Protein 2W47 (pdb70)

Structure (mmCIF, N/CA/C/O backbone):
data_2W47
#
_entry.id   2W47
#
_cell.length_a   86.033
_cell.length_b   86.033
_cell.length_c   75.905
_cell.angle_alpha   90.00
_cell.angle_beta   90.00
_cell.angle_gamma   120.00
#
_symmetry.space_group_name_H-M   'P 65 2 2'
#
loop_
_entity.id
_entity.type
_entity.pdbx_description
1 polymer 'LIPOLYTIC ENZYME, G-D-S-L'
2 branched '4-deoxy-beta-L-threo-hex-4-enopyranuronic acid-(1-4)-beta-D-galactopyranuronic acid'
3 non-polymer 'CALCIUM ION'
4 water water
#
loop_
_atom_site.group_PDB
_atom_site.id
_atom_site.type_symbol
_atom_site.label_atom_id
_atom_site.label_alt_id
_atom_site.label_comp_id
_atom_site.label_asym_id
_atom_site.label_entity_id
_atom_site.label_seq_id
_atom_site.pdbx_PDB_ins_code
_atom_site.Cartn_x
_atom_site.Cartn_y
_atom_site.Cartn_z
_atom_site.occupancy
_atom_site.B_iso_or_equiv
_atom_site.auth_seq_id
_atom_si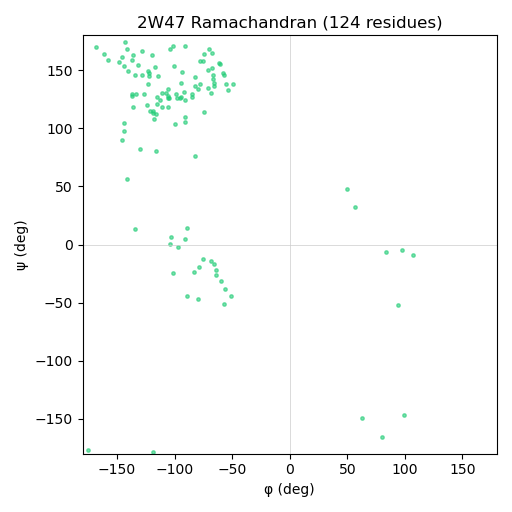te.auth_comp_id
_atom_site.auth_asym_id
_atom_site.auth_atom_id
_atom_site.pdbx_PDB_model_num
ATOM 1 N N . ALA A 1 2 ? 5.733 48.870 -6.027 1.00 24.56 2 ALA A N 1
ATOM 2 C CA . ALA A 1 2 ? 4.748 47.803 -6.371 1.00 24.30 2 ALA A CA 1
ATOM 3 C C . ALA A 1 2 ? 4.286 47.043 -5.129 1.00 23.91 2 ALA A C 1
ATOM 4 O O . ALA A 1 2 ? 5.052 46.857 -4.181 1.00 24.45 2 ALA A O 1
ATOM 6 N N . SER A 1 3 ? 3.027 46.612 -5.147 1.00 23.27 3 SER A N 1
ATOM 7 C CA . SER A 1 3 ? 2.446 45.812 -4.072 1.00 22.11 3 SER A CA 1
ATOM 8 C C . SER A 1 3 ? 3.097 44.428 -4.032 1.00 20.51 3 SER A C 1
ATOM 9 O O . SER A 1 3 ? 3.558 43.935 -5.065 1.00 20.73 3 SER A O 1
ATOM 12 N N . PRO A 1 4 ? 3.143 43.795 -2.841 1.00 19.14 4 PRO A N 1
ATOM 13 C CA . PRO A 1 4 ? 3.676 42.430 -2.807 1.00 17.68 4 PRO A CA 1
ATOM 14 C C . PRO A 1 4 ? 2.892 41.492 -3.717 1.00 16.63 4 PRO A C 1
ATOM 15 O O . PRO A 1 4 ? 1.679 41.666 -3.913 1.00 16.78 4 PRO A O 1
ATOM 19 N N . VAL A 1 5 ? 3.592 40.516 -4.280 1.00 14.48 5 VAL A N 1
ATOM 20 C CA . VAL A 1 5 ? 2.971 39.539 -5.158 1.00 13.27 5 VAL A CA 1
ATOM 21 C C . VAL A 1 5 ? 2.862 38.227 -4.394 1.00 12.09 5 VAL A C 1
ATOM 22 O O . VAL A 1 5 ? 3.838 37.750 -3.806 1.00 11.96 5 VAL A O 1
ATOM 26 N N . ILE A 1 6 ? 1.655 37.680 -4.369 1.00 11.41 6 ILE A N 1
ATOM 27 C CA A ILE A 1 6 ? 1.428 36.403 -3.713 0.50 11.46 6 ILE A CA 1
ATOM 28 C CA B ILE A 1 6 ? 1.389 36.406 -3.715 0.50 11.36 6 ILE A CA 1
ATOM 29 C C . ILE A 1 6 ? 1.417 35.284 -4.748 1.00 11.20 6 ILE A C 1
ATOM 30 O O . ILE A 1 6 ? 0.675 35.326 -5.734 1.00 12.26 6 ILE A O 1
ATOM 39 N N . TYR A 1 7 ? 2.285 34.304 -4.518 1.00 10.07 7 TYR A N 1
ATOM 40 C CA . TYR A 1 7 ? 2.383 33.114 -5.349 1.00 9.37 7 TYR A CA 1
ATOM 41 C C . TYR A 1 7 ? 1.636 32.016 -4.615 1.00 9.02 7 TYR A C 1
ATOM 42 O O . TYR A 1 7 ? 2.118 31.484 -3.609 1.00 9.25 7 TYR A O 1
ATOM 51 N N . GLN A 1 8 ? 0.428 31.713 -5.087 1.00 9.65 8 GLN A N 1
ATOM 52 C CA . GLN A 1 8 ? -0.434 30.779 -4.378 1.00 9.81 8 GLN A CA 1
ATOM 53 C C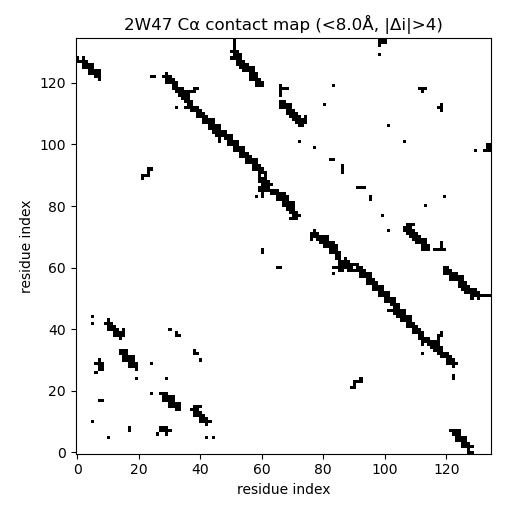 . GLN A 1 8 ? 0.000 29.327 -4.556 1.00 9.58 8 GLN A C 1
ATOM 54 O O . GLN A 1 8 ? 0.689 28.984 -5.512 1.00 9.48 8 GLN A O 1
ATOM 60 N N . ALA A 1 9 ? -0.424 28.481 -3.623 1.00 9.59 9 ALA A N 1
ATOM 61 C CA . ALA A 1 9 ? -0.081 27.057 -3.638 1.00 9.51 9 ALA A CA 1
ATOM 62 C C . ALA A 1 9 ? -0.373 26.405 -4.992 1.00 9.97 9 ALA A C 1
ATOM 63 O O . ALA A 1 9 ? 0.457 25.646 -5.518 1.00 9.34 9 ALA A O 1
ATOM 65 N N . GLU A 1 10 ? -1.537 26.717 -5.562 1.00 10.58 10 GLU A N 1
ATOM 66 C CA . GLU A 1 10 ? -1.984 26.062 -6.798 1.00 12.09 10 GLU A CA 1
ATOM 67 C C . GLU A 1 10 ? -1.093 26.395 -8.000 1.00 11.63 10 GLU A C 1
ATOM 68 O O . GLU A 1 10 ? -1.136 25.705 -9.025 1.00 12.12 10 GLU A O 1
ATOM 74 N N . ASP A 1 11 ? -0.292 27.452 -7.886 1.00 11.08 11 ASP A N 1
ATOM 75 C CA . ASP A 1 11 ? 0.559 27.875 -9.002 1.00 11.45 11 ASP A CA 1
ATOM 76 C C . ASP A 1 11 ? 1.991 27.356 -8.914 1.00 10.98 11 ASP A C 1
ATOM 77 O O . ASP A 1 11 ? 2.811 27.584 -9.812 1.00 10.96 11 ASP A O 1
ATOM 82 N N . ALA A 1 12 ? 2.278 26.634 -7.838 1.00 10.39 12 ALA A N 1
ATOM 83 C CA . ALA A 1 12 ? 3.573 26.010 -7.670 1.00 10.44 12 ALA A CA 1
ATOM 84 C C . ALA A 1 12 ? 3.679 24.743 -8.499 1.00 10.20 12 ALA A C 1
ATOM 85 O O . ALA A 1 12 ? 2.676 24.143 -8.883 1.00 10.04 12 ALA A O 1
ATOM 87 N N . ILE A 1 13 ? 4.915 24.357 -8.773 1.00 9.82 13 ILE A N 1
ATOM 88 C CA . ILE A 1 13 ? 5.241 23.024 -9.232 1.00 10.27 13 ILE A CA 1
ATOM 89 C C . ILE A 1 13 ? 5.626 22.266 -7.974 1.00 9.36 13 ILE A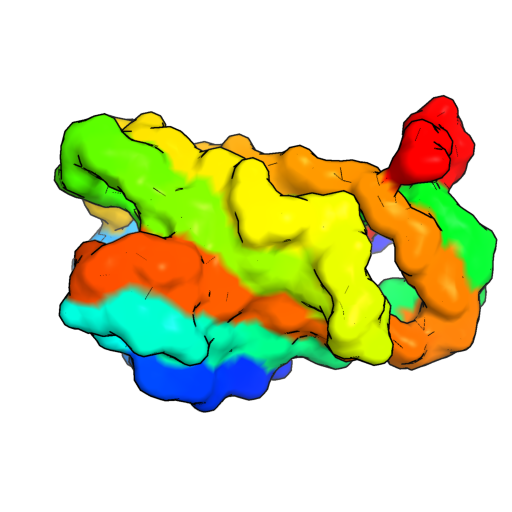 C 1
ATOM 90 O O . ILE A 1 13 ? 6.461 22.737 -7.193 1.00 9.09 13 ILE A O 1
ATOM 95 N N . ILE A 1 14 ? 4.977 21.133 -7.736 1.00 9.15 14 ILE A N 1
ATOM 96 C CA . ILE A 1 14 ? 5.216 20.396 -6.500 1.00 8.91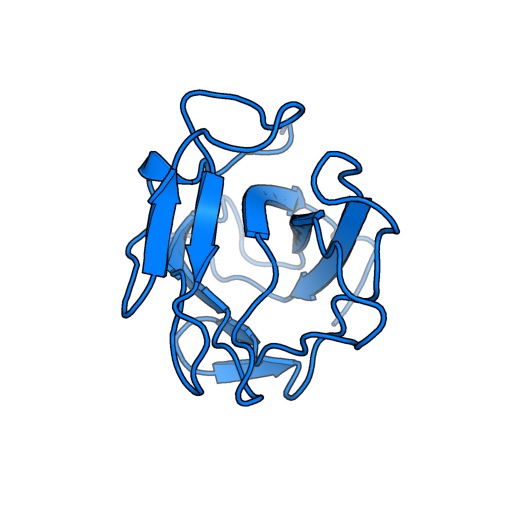 14 ILE A CA 1
ATOM 97 C C . ILE A 1 14 ? 5.655 18.969 -6.793 1.00 8.92 14 ILE A C 1
ATOM 98 O O . ILE A 1 14 ? 5.260 18.373 -7.808 1.00 9.13 14 ILE A O 1
ATOM 103 N N . TYR A 1 15 ? 6.467 18.428 -5.895 1.00 8.41 15 TYR A N 1
ATOM 104 C CA . TYR A 1 15 ? 7.007 17.088 -6.035 1.00 8.56 15 TYR A CA 1
ATOM 105 C C . TYR A 1 15 ? 6.932 16.407 -4.684 1.00 8.45 15 TYR A C 1
ATOM 106 O O . TYR A 1 15 ? 7.392 16.955 -3.687 1.00 7.51 15 TYR A O 1
ATOM 115 N N . ASN A 1 16 ? 6.353 15.215 -4.639 1.00 8.13 16 ASN A N 1
ATOM 116 C CA . ASN A 1 16 ? 6.159 14.510 -3.373 1.00 8.48 16 ASN A CA 1
ATOM 117 C C . ASN A 1 16 ? 5.505 15.409 -2.319 1.00 8.38 16 ASN A C 1
ATOM 118 O O . ASN A 1 16 ? 5.949 15.529 -1.168 1.00 8.77 16 ASN A O 1
ATOM 123 N N . ALA A 1 17 ? 4.446 16.061 -2.775 1.00 8.61 17 ALA A N 1
ATOM 124 C CA . ALA A 1 17 ? 3.631 16.964 -1.992 1.00 8.27 17 ALA A CA 1
ATOM 125 C C . ALA A 1 17 ? 2.287 17.015 -2.712 1.00 8.42 17 ALA A C 1
ATOM 126 O O . ALA A 1 17 ? 2.213 16.676 -3.903 1.00 9.51 17 ALA A O 1
ATOM 128 N N . ILE A 1 18 ? 1.244 17.417 -1.993 1.00 8.40 18 ILE A N 1
ATOM 129 C CA . ILE A 1 18 ? -0.094 17.548 -2.569 1.00 8.34 18 ILE A CA 1
ATOM 130 C C . ILE A 1 18 ? -0.681 18.919 -2.278 1.00 7.56 18 ILE A C 1
ATOM 131 O O . ILE A 1 18 ? -0.164 19.656 -1.433 1.00 7.60 18 ILE A O 1
ATOM 136 N N . LEU A 1 19 ? -1.765 19.252 -2.976 1.00 7.19 19 LEU A N 1
ATOM 137 C CA . LEU A 1 19 ? -2.592 20.401 -2.649 1.00 7.40 19 LEU A CA 1
ATOM 138 C C . LEU A 1 19 ? -3.779 19.873 -1.863 1.00 7.37 19 LEU A C 1
ATOM 139 O O . LEU A 1 19 ? -4.439 18.917 -2.287 1.00 7.48 19 LEU A O 1
ATOM 144 N N . GLU A 1 20 ? -4.051 20.479 -0.713 1.00 7.02 20 GLU A N 1
ATOM 145 C CA . GLU A 1 20 ? -5.175 20.043 0.109 1.00 8.22 20 GLU A CA 1
ATOM 146 C C . GLU A 1 20 ? -5.860 21.220 0.783 1.00 7.60 20 GLU A C 1
ATOM 147 O O . GLU A 1 20 ? -5.396 22.368 0.690 1.00 7.94 20 GLU A O 1
ATOM 153 N N . THR A 1 21 ? -6.970 20.915 1.453 1.00 7.67 21 THR A N 1
ATOM 154 C CA . THR A 1 21 ? -7.814 21.939 2.075 1.00 8.28 21 THR A CA 1
ATOM 155 C C . THR A 1 21 ? -8.207 21.548 3.498 1.00 8.85 21 THR A C 1
ATOM 156 O O . THR A 1 21 ? -9.102 22.154 4.082 1.00 9.33 21 THR A O 1
ATOM 160 N N . VAL A 1 22 ? -7.531 20.540 4.048 1.00 9.23 22 VAL A N 1
ATOM 161 C CA . VAL A 1 22 ? -7.913 19.931 5.330 1.00 9.57 22 VAL A CA 1
ATOM 162 C C . VAL A 1 22 ? -7.984 20.901 6.506 1.00 9.58 22 VAL A C 1
ATOM 163 O O . VAL A 1 22 ? -8.986 20.948 7.215 1.00 10.29 22 VAL A O 1
ATOM 167 N N . ASN A 1 23 ? -6.924 21.670 6.709 1.00 9.65 23 ASN A N 1
ATOM 168 C CA . ASN A 1 23 ? -6.806 22.532 7.877 1.00 10.10 23 ASN A CA 1
ATOM 169 C C . ASN A 1 23 ? -7.196 23.955 7.579 1.00 9.97 23 ASN A C 1
ATOM 170 O O . ASN A 1 23 ? -6.656 24.574 6.660 1.00 10.14 23 ASN A O 1
ATOM 175 N N . ALA A 1 24 ? -8.126 24.478 8.372 1.00 10.23 24 ALA A N 1
ATOM 176 C CA . ALA A 1 24 ? -8.625 25.832 8.182 1.00 10.22 24 ALA A CA 1
ATOM 177 C C . ALA A 1 24 ? -7.533 26.887 8.327 1.00 10.50 24 ALA A C 1
ATOM 178 O O . ALA A 1 24 ? -6.522 26.659 8.994 1.00 10.28 24 ALA A O 1
ATOM 180 N N . GLY A 1 25 ? -7.753 28.041 7.711 1.00 10.28 25 GLY A N 1
ATOM 181 C CA . GLY A 1 25 ? -6.882 29.195 7.897 1.00 10.26 25 GLY A CA 1
ATOM 182 C C . GLY A 1 25 ? -5.996 29.515 6.713 1.00 10.14 25 GLY A C 1
ATOM 183 O O . GLY A 1 25 ? -5.357 30.567 6.683 1.00 10.50 25 GLY A O 1
ATOM 184 N N . TYR A 1 26 ? -5.970 28.621 5.722 1.00 9.59 26 TYR A N 1
ATOM 185 C CA . TYR A 1 26 ? -5.246 28.893 4.489 1.00 9.85 26 TYR A CA 1
ATOM 186 C C . TYR A 1 26 ? -5.987 29.983 3.712 1.00 9.60 26 TYR A C 1
ATOM 187 O O . TYR A 1 26 ? -7.133 30.335 4.036 1.00 10.65 26 TYR A O 1
ATOM 196 N N . THR A 1 27 ? -5.324 30.512 2.691 1.00 9.55 27 THR A N 1
ATOM 197 C CA . THR A 1 27 ? -5.907 31.531 1.820 1.00 9.88 27 THR A CA 1
ATOM 198 C C . THR A 1 27 ? -5.947 31.001 0.392 1.00 9.95 27 THR A C 1
ATOM 199 O O . THR A 1 27 ? -5.259 30.036 0.048 1.00 9.98 27 THR A O 1
ATOM 203 N N . GLY A 1 28 ? -6.747 31.638 -0.451 1.00 10.00 28 GLY A N 1
ATOM 204 C CA . GLY A 1 28 ? -6.953 31.135 -1.801 1.00 10.24 28 GLY A CA 1
ATOM 205 C C . GLY A 1 28 ? -7.596 29.760 -1.778 1.00 9.86 28 GLY A C 1
ATOM 206 O O . GLY A 1 28 ? -8.335 29.415 -0.858 1.00 10.38 28 GLY A O 1
ATOM 207 N N . SER A 1 29 ? -7.272 28.957 -2.785 1.00 9.88 29 SER A N 1
ATOM 208 C CA . SER A 1 29 ? -7.994 27.714 -3.013 1.00 9.46 29 SER A CA 1
ATOM 209 C C . SER A 1 29 ? -7.528 26.533 -2.164 1.00 9.09 29 SER A C 1
ATOM 210 O O . SER A 1 29 ? -8.291 25.589 -1.953 1.00 9.60 29 SER A O 1
ATOM 213 N N . CYS A 1 30 ? -6.279 26.573 -1.698 1.00 8.52 30 CYS A N 1
ATOM 214 C CA . CYS A 1 30 ? -5.684 25.413 -1.048 1.00 8.16 30 CYS A CA 1
ATOM 215 C C . CYS A 1 30 ? -4.304 25.769 -0.522 1.00 7.68 30 CYS A C 1
ATOM 216 O O . CYS A 1 30 ? -3.857 26.908 -0.629 1.00 7.74 30 CYS A O 1
ATOM 219 N N . TYR A 1 31 ? -3.629 24.771 0.036 1.00 7.40 31 TYR A N 1
ATOM 220 C CA . TYR A 1 31 ? -2.245 24.904 0.472 1.00 7.17 31 TYR A CA 1
ATOM 221 C C . TYR A 1 31 ? -1.513 23.606 0.141 1.00 7.18 31 TYR A C 1
ATOM 222 O O . TYR A 1 31 ? -2.143 22.602 -0.222 1.00 7.86 31 TYR A O 1
ATOM 231 N N . VAL A 1 32 ? -0.188 23.636 0.254 1.00 7.50 32 VAL A N 1
ATOM 232 C CA . VAL A 1 32 ? 0.629 22.451 0.002 1.00 7.28 32 VAL A CA 1
ATOM 233 C C . VAL A 1 32 ? 0.875 21.668 1.282 1.00 7.50 32 VAL A C 1
ATOM 234 O O . VAL A 1 32 ? 1.261 22.230 2.297 1.00 7.72 32 VAL A O 1
ATOM 238 N N . ASN A 1 33 ? 0.655 20.360 1.209 1.00 7.31 33 ASN A N 1
ATOM 239 C CA . ASN A 1 33 ? 1.032 19.431 2.262 1.00 7.44 33 ASN A CA 1
ATOM 240 C C . ASN A 1 33 ? 2.077 18.485 1.693 1.00 7.63 33 ASN A C 1
ATOM 241 O O . ASN A 1 33 ? 1.784 17.706 0.787 1.00 7.56 33 ASN A O 1
ATOM 246 N N . TYR A 1 34 ? 3.306 18.593 2.200 1.00 7.46 34 TYR A N 1
ATOM 247 C CA . TYR A 1 34 ? 4.412 17.751 1.764 1.00 7.61 34 TYR A CA 1
ATOM 248 C C . TYR A 1 34 ? 4.166 16.305 2.165 1.00 8.10 34 TYR A C 1
ATOM 249 O O . TYR A 1 34 ? 3.610 16.045 3.228 1.00 8.00 34 TYR A O 1
ATOM 258 N N . HIS A 1 35 ? 4.600 15.350 1.344 1.00 8.85 35 HIS A N 1
ATOM 259 C CA . HIS A 1 35 ? 4.703 13.972 1.827 1.00 9.21 35 HIS A CA 1
ATOM 260 C C . HIS A 1 35 ? 5.610 13.960 3.049 1.00 9.62 35 HIS A C 1
ATOM 261 O O . HIS A 1 35 ? 6.575 14.730 3.124 1.00 9.71 35 HIS A O 1
ATOM 268 N N . ASN A 1 36 ? 5.307 13.085 4.001 1.00 9.44 36 ASN A N 1
ATOM 269 C CA . ASN A 1 36 ? 6.140 12.984 5.186 1.00 10.78 36 ASN A CA 1
ATOM 270 C C . ASN A 1 36 ? 7.356 12.109 4.924 1.00 10.61 36 ASN A C 1
ATOM 271 O O . ASN A 1 36 ? 7.433 10.930 5.302 1.00 11.12 36 ASN A O 1
ATOM 276 N N . GLU A 1 37 ? 8.292 12.714 4.205 1.00 10.11 37 GLU A N 1
ATOM 277 C CA . GLU A 1 37 ? 9.525 12.070 3.776 1.00 11.01 37 GLU A CA 1
ATOM 278 C C . GLU A 1 37 ? 10.547 13.128 3.387 1.00 10.12 37 GLU A C 1
ATOM 279 O O . GLU A 1 37 ? 10.203 14.298 3.179 1.00 10.08 37 GLU A O 1
ATOM 285 N N . VAL A 1 38 ? 11.809 12.722 3.295 1.00 9.51 38 VAL A N 1
ATOM 286 C CA . VAL A 1 38 ? 12.859 13.607 2.815 1.00 9.49 38 VAL A CA 1
ATOM 287 C C . VAL A 1 38 ? 12.620 13.952 1.344 1.00 9.06 38 VAL A C 1
ATOM 288 O O . VAL A 1 38 ? 12.223 13.090 0.550 1.00 9.62 38 VAL A O 1
ATOM 292 N N . GLY A 1 39 ? 12.836 15.215 0.979 1.00 8.81 39 GLY A N 1
ATOM 293 C CA . GLY A 1 39 ? 13.022 15.550 -0.432 1.00 8.76 39 GLY A CA 1
ATOM 294 C C . GLY A 1 39 ? 11.847 16.068 -1.230 1.00 8.66 39 GLY A C 1
ATOM 295 O O . GLY A 1 39 ? 12.025 16.434 -2.389 1.00 8.94 39 GLY A O 1
ATOM 296 N N . GLY A 1 40 ? 10.652 16.108 -0.647 1.00 7.98 40 GLY A N 1
ATOM 297 C CA . GLY A 1 40 ? 9.548 16.777 -1.329 1.00 7.62 40 GLY A CA 1
ATOM 298 C C . GLY A 1 40 ? 9.892 18.233 -1.547 1.00 7.08 40 GLY A C 1
ATOM 299 O O . GLY A 1 40 ? 10.715 18.812 -0.819 1.00 7.22 40 GLY A O 1
ATOM 300 N N . TYR A 1 41 ? 9.284 18.853 -2.552 1.00 7.15 41 TYR A N 1
ATOM 301 C CA . TYR A 1 41 ? 9.537 20.267 -2.760 1.00 7.47 41 TYR A CA 1
ATOM 302 C C . TYR A 1 41 ? 8.392 21.018 -3.377 1.00 7.30 41 TYR A C 1
ATOM 303 O O . TYR A 1 41 ? 7.498 20.429 -3.981 1.00 7.22 41 TYR A O 1
ATOM 312 N N A ILE A 1 42 ? 8.434 22.336 -3.203 0.50 7.11 42 ILE A N 1
ATOM 313 N N B ILE A 1 42 ? 8.431 22.334 -3.187 0.50 7.04 42 ILE A N 1
ATOM 314 C CA A ILE A 1 42 ? 7.538 23.266 -3.877 0.50 7.79 42 ILE A CA 1
ATOM 315 C CA B ILE A 1 42 ? 7.552 23.287 -3.847 0.50 7.61 42 ILE A CA 1
ATOM 316 C C A ILE A 1 42 ? 8.407 24.284 -4.605 0.50 7.63 42 ILE A C 1
ATOM 317 C C B ILE A 1 42 ? 8.463 24.210 -4.642 0.50 7.54 42 ILE A C 1
ATOM 318 O O A ILE A 1 42 ? 9.414 24.761 -4.068 0.50 7.68 42 ILE A O 1
ATOM 319 O O B ILE A 1 42 ? 9.550 24.565 -4.175 0.50 7.55 42 ILE A O 1
ATOM 328 N N . GLU A 1 43 ? 8.023 24.598 -5.837 1.00 8.00 43 GLU A N 1
ATOM 329 C CA . GLU A 1 43 ? 8.804 25.489 -6.676 1.00 8.30 43 GLU A CA 1
ATOM 330 C C . GLU A 1 43 ? 7.894 26.491 -7.347 1.00 8.60 43 GLU A C 1
ATOM 331 O O . GLU A 1 43 ? 6.858 26.124 -7.895 1.00 9.25 43 GLU A O 1
ATOM 337 N N . TRP A 1 44 ? 8.291 27.757 -7.312 1.00 8.65 44 TRP A N 1
ATOM 338 C CA . TRP A 1 44 ? 7.569 28.786 -8.032 1.00 8.60 44 TRP A CA 1
ATOM 339 C C . TRP A 1 44 ? 8.474 29.499 -9.014 1.00 8.81 44 TRP A C 1
ATOM 340 O O . TRP A 1 44 ? 9.674 29.674 -8.770 1.00 8.98 44 TRP A O 1
ATOM 351 N N . ASN A 1 45 ? 7.873 29.918 -10.125 1.00 9.20 45 ASN A N 1
ATOM 352 C CA . ASN A 1 45 ? 8.508 30.827 -11.061 1.00 10.09 45 ASN A CA 1
ATOM 353 C C . ASN A 1 45 ? 8.157 32.255 -10.671 1.00 10.24 45 ASN A C 1
ATOM 354 O O . ASN A 1 45 ? 7.031 32.714 -10.859 1.00 11.16 45 ASN A O 1
ATOM 359 N N . VAL A 1 46 ? 9.134 32.938 -10.084 1.00 9.66 46 VAL A N 1
ATOM 360 C CA . VAL A 1 46 ? 8.917 34.243 -9.470 1.00 10.16 46 VAL A CA 1
ATOM 361 C C . VAL A 1 46 ? 9.507 35.341 -10.340 1.00 10.47 46 VAL A C 1
ATOM 362 O O . VAL A 1 46 ? 10.674 35.285 -10.720 1.00 10.55 46 VAL A O 1
ATOM 366 N N . ASN A 1 47 ? 8.664 36.320 -10.660 1.00 11.33 47 ASN A N 1
ATOM 367 C CA . ASN A 1 47 ? 9.092 37.472 -11.439 1.00 12.42 47 ASN A CA 1
ATOM 368 C C . ASN A 1 47 ? 9.763 38.522 -10.563 1.00 12.86 47 ASN A C 1
ATOM 369 O O . ASN A 1 47 ? 9.283 38.828 -9.474 1.00 13.64 47 ASN A O 1
ATOM 374 N N . ALA A 1 48 ? 10.872 39.062 -11.050 1.00 13.10 48 ALA A N 1
ATOM 375 C CA . ALA A 1 48 ? 11.484 40.240 -10.439 1.00 13.69 48 ALA A CA 1
ATOM 376 C C . ALA A 1 48 ? 11.476 41.353 -11.486 1.00 14.67 48 ALA A C 1
ATOM 377 O O . ALA A 1 48 ? 12.126 41.221 -12.528 1.00 14.68 48 ALA A O 1
ATOM 379 N N . PRO A 1 49 ? 10.724 42.445 -11.231 1.00 15.41 49 PRO A N 1
ATOM 380 C CA . PRO A 1 49 ? 10.682 43.555 -12.197 1.00 16.03 49 PRO A CA 1
ATOM 381 C C . PRO A 1 49 ? 12.058 44.153 -12.451 1.00 16.61 49 PRO A C 1
ATOM 382 O O . PRO A 1 49 ? 12.328 44.639 -13.550 1.00 17.29 49 PRO A O 1
ATOM 386 N N . SER A 1 50 ? 12.912 44.114 -11.433 1.00 16.57 50 SER A N 1
ATOM 387 C CA . SER A 1 50 ? 14.283 44.578 -11.536 1.00 17.03 50 SER A CA 1
ATOM 388 C C . SER A 1 50 ? 15.181 43.689 -10.693 1.00 16.70 50 SER A C 1
ATOM 389 O O . SER A 1 50 ? 14.725 43.065 -9.729 1.00 16.15 50 SER A O 1
ATOM 392 N N . SER A 1 51 ? 16.452 43.613 -11.064 1.00 16.66 51 SER A N 1
ATOM 393 C CA . SER A 1 51 ? 17.414 42.859 -10.280 1.00 16.66 51 SER A CA 1
ATOM 394 C C . SER A 1 51 ? 17.599 43.538 -8.936 1.00 16.33 51 SER A C 1
ATOM 395 O O . SER A 1 51 ? 17.587 44.766 -8.844 1.00 16.71 51 SER A O 1
ATOM 398 N N . GLY A 1 52 ? 17.745 42.739 -7.890 1.00 15.36 52 GLY A N 1
ATOM 399 C CA . GLY A 1 52 ? 17.951 43.294 -6.561 1.00 14.56 52 GLY A CA 1
ATOM 400 C C . GLY A 1 52 ? 17.468 42.382 -5.458 1.00 14.09 52 GLY A C 1
ATOM 401 O O . GLY A 1 52 ? 17.204 41.198 -5.682 1.00 13.85 52 GLY A O 1
ATOM 402 N N A SER A 1 53 ? 17.351 42.941 -4.257 0.50 13.49 53 SER A N 1
ATOM 403 N N B SER A 1 53 ? 17.332 42.954 -4.267 0.50 13.51 53 SER A N 1
ATOM 404 C CA A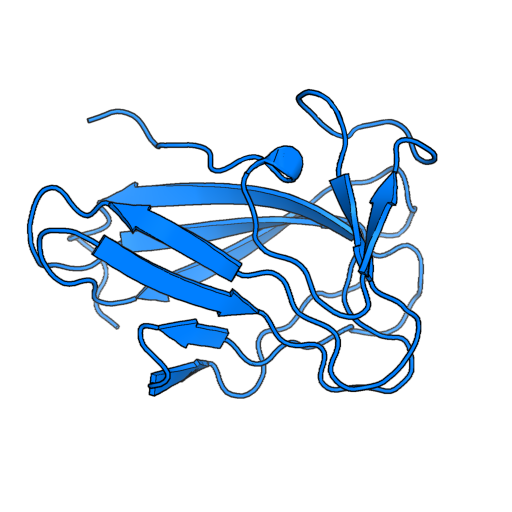 SER A 1 53 ? 17.013 42.161 -3.070 0.50 13.07 53 SER A CA 1
ATOM 405 C CA B SER A 1 53 ? 17.007 42.198 -3.066 0.50 13.11 53 SER A CA 1
ATOM 406 C C A SER A 1 53 ? 15.507 42.121 -2.851 0.50 12.52 53 SER A C 1
ATOM 407 C C B SER A 1 53 ? 15.497 42.129 -2.850 0.50 12.54 53 SER A C 1
ATOM 408 O O A SER A 1 53 ? 14.828 43.148 -2.911 0.50 12.47 53 SER A O 1
ATOM 409 O O B SER A 1 53 ? 14.804 43.146 -2.913 0.50 12.49 53 SER A O 1
ATOM 414 N N . TYR A 1 54 ? 14.995 40.918 -2.605 1.00 11.84 54 TYR A N 1
ATOM 415 C CA . TYR A 1 54 ? 13.567 40.701 -2.393 1.00 11.38 54 TYR A CA 1
ATOM 416 C C . TYR A 1 54 ? 13.355 39.886 -1.143 1.00 10.93 54 TYR A C 1
ATOM 417 O O . TYR A 1 54 ? 14.119 38.966 -0.861 1.00 11.32 54 TYR A O 1
ATOM 426 N N . ALA A 1 55 ? 12.301 40.220 -0.411 1.00 10.23 55 ALA A N 1
ATOM 427 C CA . ALA A 1 55 ? 11.824 39.365 0.666 1.00 10.34 55 ALA A CA 1
ATOM 428 C C . ALA A 1 55 ? 11.011 38.225 0.063 1.00 9.95 55 ALA A C 1
ATOM 429 O O . ALA A 1 55 ? 10.176 38.446 -0.820 1.00 10.15 55 ALA A O 1
ATOM 431 N N . LEU A 1 56 ? 11.302 37.017 0.537 1.00 9.64 56 LEU A N 1
ATOM 432 C CA . LEU A 1 56 ? 10.570 35.807 0.183 1.00 9.72 56 LEU A CA 1
ATOM 433 C C . LEU A 1 56 ? 9.984 35.294 1.484 1.00 9.54 56 LEU A C 1
ATOM 434 O O . LEU A 1 56 ? 10.715 34.815 2.348 1.00 9.33 56 LEU A O 1
ATOM 439 N N . ILE A 1 57 ? 8.672 35.431 1.628 1.00 9.73 57 ILE A N 1
ATOM 440 C CA . ILE A 1 57 ? 7.991 35.057 2.859 1.00 10.42 57 ILE A CA 1
ATOM 441 C C . ILE A 1 57 ? 7.036 33.898 2.599 1.00 9.67 57 ILE A C 1
ATOM 442 O O . ILE A 1 57 ? 6.128 34.000 1.774 1.00 9.84 57 ILE A O 1
ATOM 447 N N . PHE A 1 58 ? 7.248 32.795 3.307 1.00 9.03 58 PHE A N 1
ATOM 448 C CA . PHE A 1 58 ? 6.343 31.650 3.243 1.00 8.42 58 PHE A CA 1
ATOM 449 C C . PHE A 1 58 ? 5.341 31.769 4.375 1.00 8.65 58 PHE A C 1
ATOM 450 O O . PHE A 1 58 ? 5.727 31.935 5.533 1.00 9.58 58 PHE A O 1
ATOM 458 N N . ARG A 1 59 ? 4.056 31.700 4.056 1.00 8.17 59 ARG A N 1
ATOM 459 C CA . ARG A 1 59 ? 3.046 31.548 5.089 1.00 8.10 59 ARG A CA 1
ATOM 460 C C . ARG A 1 59 ? 2.839 30.053 5.271 1.00 7.75 59 ARG A C 1
ATOM 461 O O . ARG A 1 59 ? 2.548 29.351 4.314 1.00 8.28 59 ARG A O 1
ATOM 469 N N . TYR A 1 60 ? 2.996 29.565 6.502 1.00 7.77 60 TYR A N 1
ATOM 470 C CA . TYR A 1 60 ? 3.107 28.133 6.743 1.00 7.66 60 TYR A CA 1
ATOM 471 C C . TYR A 1 60 ? 2.470 27.716 8.063 1.00 7.56 60 TYR A C 1
ATOM 472 O O . TYR A 1 60 ? 2.263 28.549 8.950 1.00 7.82 60 TYR A O 1
ATOM 481 N N . ALA A 1 61 ? 2.173 26.425 8.186 1.00 7.79 61 ALA A N 1
ATOM 482 C CA . ALA A 1 61 ? 1.739 25.856 9.448 1.00 7.55 61 ALA A CA 1
ATOM 483 C C . ALA A 1 61 ? 2.583 24.647 9.768 1.00 7.96 61 ALA A C 1
ATOM 484 O O . ALA A 1 61 ? 2.996 23.912 8.879 1.00 8.20 61 ALA A O 1
ATOM 486 N N . ASN A 1 62 ? 2.844 24.442 11.054 1.00 7.80 62 ASN A N 1
ATOM 487 C CA . ASN A 1 62 ? 3.566 23.266 11.523 1.00 8.35 62 ASN A CA 1
ATOM 488 C C . ASN A 1 62 ? 2.967 22.867 12.860 1.00 8.76 62 ASN A C 1
ATOM 489 O O . ASN A 1 62 ? 3.308 23.432 13.908 1.00 8.76 62 ASN A O 1
ATOM 494 N N . GLY A 1 63 ? 2.071 21.886 12.811 1.00 9.14 63 GLY A N 1
ATOM 495 C CA . GLY A 1 63 ? 1.345 21.451 14.001 1.00 10.24 63 GLY A CA 1
ATOM 496 C C . GLY A 1 63 ? 2.055 20.365 14.779 1.00 11.20 63 GLY A C 1
ATOM 497 O O . GLY A 1 63 ? 1.453 19.733 15.639 1.00 12.80 63 GLY A O 1
ATOM 498 N N . THR A 1 64 ? 3.332 20.147 14.474 1.00 10.94 64 THR A N 1
ATOM 499 C CA . THR A 1 64 ? 4.169 19.279 15.296 1.00 11.74 64 THR A CA 1
ATOM 500 C C . THR A 1 64 ? 5.087 20.147 16.143 1.00 12.43 64 THR A C 1
ATOM 501 O O . THR A 1 64 ? 5.233 21.342 15.900 1.00 12.97 64 THR A O 1
ATOM 505 N N . THR A 1 65 ? 5.737 19.538 17.123 1.00 12.68 65 THR A N 1
ATOM 506 C CA . THR A 1 65 ? 6.658 20.282 17.966 1.00 13.75 65 THR A CA 1
ATOM 507 C C . THR A 1 65 ? 8.015 20.505 17.281 1.00 12.87 65 THR A C 1
ATOM 508 O O . THR A 1 65 ? 8.758 21.417 17.642 1.00 13.92 65 THR A O 1
ATOM 512 N N . ALA A 1 66 ? 8.314 19.703 16.262 1.00 11.58 66 ALA A N 1
ATOM 513 C CA . ALA A 1 66 ? 9.649 19.701 15.676 1.00 10.80 66 ALA A CA 1
ATOM 514 C C . ALA A 1 66 ? 9.765 20.616 14.463 1.00 10.37 66 ALA A C 1
ATOM 515 O O . ALA A 1 66 ? 8.871 20.673 13.611 1.00 10.25 66 ALA A O 1
ATOM 517 N N . ASN A 1 67 ? 10.890 21.312 14.401 1.00 9.43 67 ASN A N 1
ATOM 518 C CA . ASN A 1 67 ? 11.263 22.137 13.260 1.00 9.04 67 ASN A CA 1
ATOM 519 C C . ASN A 1 67 ? 11.252 21.292 11.990 1.00 8.57 67 ASN A C 1
ATOM 520 O O . ASN A 1 67 ? 11.722 20.149 11.990 1.00 7.77 67 ASN A O 1
ATOM 525 N N . ARG A 1 68 ? 10.717 21.863 10.909 1.00 7.73 68 ARG A N 1
ATOM 526 C CA . ARG A 1 68 ? 10.710 21.205 9.597 1.00 7.87 68 ARG A CA 1
ATOM 527 C C . ARG A 1 68 ? 11.548 22.042 8.638 1.00 8.06 68 ARG A C 1
ATOM 528 O O . ARG A 1 68 ? 11.008 22.829 7.853 1.00 7.87 68 ARG A O 1
ATOM 536 N N . PRO A 1 69 ? 12.877 21.888 8.712 1.00 7.34 69 PRO A N 1
ATOM 537 C CA . PRO A 1 69 ? 13.763 22.755 7.948 1.00 7.89 69 PRO A CA 1
ATOM 538 C C . PRO A 1 69 ? 13.712 22.454 6.454 1.00 7.57 69 PRO A C 1
ATOM 539 O O . PRO A 1 69 ? 13.438 21.314 6.039 1.00 7.82 69 PRO A O 1
ATOM 543 N N . MET A 1 70 ? 13.954 23.486 5.652 1.00 7.47 70 MET A N 1
ATOM 544 C CA . MET A 1 70 ? 13.967 23.328 4.201 1.00 7.40 70 MET A CA 1
ATOM 545 C C . MET A 1 70 ? 15.151 24.019 3.575 1.00 7.38 70 MET A C 1
ATOM 546 O O . MET A 1 70 ? 15.601 25.066 4.046 1.00 7.98 70 MET A O 1
ATOM 551 N N . ARG A 1 71 ? 15.654 23.405 2.512 1.00 7.54 71 ARG A N 1
ATOM 552 C CA A ARG A 1 71 ? 16.740 23.944 1.715 0.50 8.17 71 ARG A CA 1
ATOM 553 C CA B ARG A 1 71 ? 16.738 23.986 1.741 0.50 8.24 71 ARG A CA 1
ATOM 554 C C . ARG A 1 71 ? 16.135 24.852 0.651 1.00 8.24 71 ARG A C 1
ATOM 555 O O . ARG A 1 71 ? 15.294 24.413 -0.134 1.00 7.54 71 ARG A O 1
ATOM 570 N N . ILE A 1 72 ? 16.553 26.107 0.631 1.00 8.10 72 ILE A N 1
ATOM 571 C CA . ILE A 1 72 ? 16.021 27.082 -0.313 1.00 8.15 72 ILE A CA 1
ATOM 572 C C . ILE A 1 72 ? 17.017 27.344 -1.414 1.00 8.33 72 ILE A C 1
ATOM 573 O O . ILE A 1 72 ? 18.171 27.695 -1.156 1.00 8.55 72 ILE A O 1
ATOM 578 N N . THR A 1 73 ? 16.549 27.185 -2.645 1.00 8.22 73 THR A N 1
ATOM 579 C CA . THR A 1 73 ? 17.374 27.447 -3.812 1.00 8.25 73 THR A CA 1
ATOM 580 C C . THR A 1 73 ? 16.73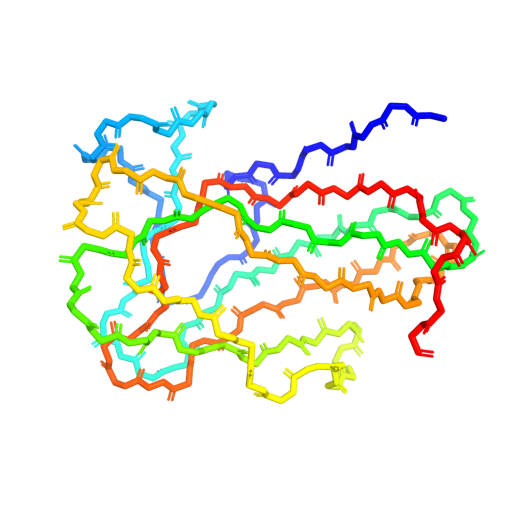9 28.507 -4.708 1.00 8.52 73 THR A C 1
ATOM 581 O O . THR A 1 73 ? 15.516 28.588 -4.829 1.00 8.51 73 THR A O 1
ATOM 585 N N . VAL A 1 74 ? 17.592 29.328 -5.315 1.00 9.12 74 VAL A N 1
ATOM 586 C CA . VAL A 1 74 ? 17.170 30.288 -6.331 1.00 10.34 74 VAL A CA 1
ATOM 587 C C . VAL A 1 74 ? 17.955 29.938 -7.577 1.00 10.63 74 VAL A C 1
ATOM 588 O O . VAL A 1 74 ? 19.188 29.999 -7.589 1.00 10.65 74 VAL A O 1
ATOM 592 N N . ASN A 1 75 ? 17.241 29.510 -8.615 1.00 11.24 75 ASN A N 1
ATOM 593 C CA . ASN 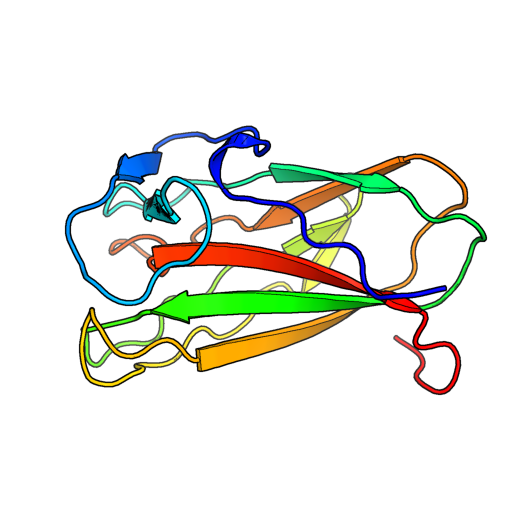A 1 75 ? 17.874 29.065 -9.851 1.00 11.65 75 ASN A CA 1
ATOM 594 C C . ASN A 1 75 ? 18.875 27.923 -9.589 1.00 11.34 75 ASN A C 1
ATOM 595 O O . ASN A 1 75 ? 19.897 27.786 -10.276 1.00 12.51 75 ASN A O 1
ATOM 600 N N . GLY A 1 76 ? 18.567 27.096 -8.589 1.00 11.16 76 GLY A N 1
ATOM 601 C CA . GLY A 1 76 ? 19.413 25.960 -8.229 1.00 11.54 76 GLY A CA 1
ATOM 602 C C . GLY A 1 76 ? 20.573 26.303 -7.309 1.00 11.54 76 GLY A C 1
ATOM 603 O O . GLY A 1 76 ? 21.289 25.412 -6.840 1.00 12.90 76 GLY A O 1
ATOM 604 N N . ASN A 1 77 ? 20.759 27.591 -7.048 1.00 11.68 77 ASN A N 1
ATOM 605 C CA . ASN A 1 77 ? 21.790 28.033 -6.113 1.00 11.68 77 ASN A CA 1
ATOM 606 C C . ASN A 1 77 ? 21.250 27.986 -4.704 1.00 11.92 77 ASN A C 1
ATOM 607 O O . ASN A 1 77 ? 20.181 28.511 -4.444 1.00 11.66 77 ASN A O 1
ATOM 612 N N . ILE A 1 78 ? 21.991 27.357 -3.795 1.00 12.52 78 ILE A N 1
ATOM 613 C CA . ILE A 1 78 ? 21.544 27.254 -2.408 1.00 13.60 78 ILE A CA 1
ATOM 614 C C . ILE A 1 78 ? 21.722 28.608 -1.734 1.00 13.70 78 ILE A C 1
ATOM 615 O O . ILE A 1 78 ? 22.850 29.097 -1.591 1.00 14.96 78 ILE A O 1
ATOM 620 N N . VAL A 1 79 ? 20.611 29.237 -1.367 1.00 13.27 79 VAL A N 1
ATOM 621 C CA . VAL A 1 79 ? 20.676 30.538 -0.708 1.00 13.66 79 VAL A CA 1
ATOM 622 C C . VAL A 1 79 ? 20.479 30.400 0.800 1.00 13.60 79 VAL A C 1
ATOM 623 O O . VAL A 1 79 ? 20.940 31.242 1.569 1.00 14.29 79 VAL A O 1
ATOM 627 N N . LYS A 1 80 ? 19.808 29.330 1.217 1.00 12.69 80 LYS A N 1
ATOM 628 C CA . LYS A 1 80 ? 19.696 29.016 2.640 1.00 12.37 80 LYS A CA 1
ATOM 629 C C . LYS A 1 80 ? 19.734 27.501 2.777 1.00 11.90 80 LYS A C 1
ATOM 630 O O . LYS A 1 80 ? 18.763 26.833 2.449 1.00 11.17 80 LYS A O 1
ATOM 636 N N . PRO A 1 81 ? 20.877 26.943 3.223 1.00 11.51 81 PRO A N 1
ATOM 637 C CA . PRO A 1 81 ? 20.980 25.493 3.377 1.00 11.67 81 PRO A CA 1
ATOM 638 C C . PRO A 1 81 ? 19.907 24.891 4.285 1.00 10.93 81 PRO A C 1
ATOM 639 O O . PRO A 1 81 ? 19.402 23.814 3.996 1.00 11.25 81 PRO A O 1
ATOM 643 N N . SER A 1 82 ? 19.560 25.581 5.368 1.00 10.48 82 SER A N 1
ATOM 644 C CA . SER A 1 82 ? 18.568 25.063 6.299 1.00 10.27 82 SER A CA 1
ATOM 645 C C . SER A 1 82 ? 17.744 26.189 6.895 1.00 10.45 82 SER A C 1
ATOM 646 O O . SER A 1 82 ? 18.103 26.773 7.922 1.00 11.49 82 SER A O 1
ATOM 649 N N . MET A 1 83 ? 16.642 26.501 6.220 1.00 9.30 83 MET A N 1
ATOM 650 C CA . MET A 1 83 ? 15.693 27.511 6.669 1.00 8.85 83 MET A CA 1
ATOM 651 C C . MET A 1 83 ? 14.716 26.864 7.637 1.00 8.54 83 MET A C 1
ATOM 652 O O . MET A 1 83 ? 14.105 25.831 7.321 1.00 8.81 83 MET A O 1
ATOM 657 N N . ASP A 1 84 ? 14.585 27.460 8.819 1.00 8.78 84 ASP A N 1
ATOM 658 C CA . ASP A 1 84 ? 13.710 26.924 9.855 1.00 8.93 84 ASP A CA 1
ATOM 659 C C . ASP A 1 84 ? 12.244 27.221 9.611 1.00 8.93 84 ASP A C 1
ATOM 660 O O . ASP A 1 84 ? 11.870 28.332 9.200 1.00 8.97 84 ASP A O 1
ATOM 665 N N . PHE A 1 85 ? 11.432 26.200 9.876 1.00 8.11 85 PHE A N 1
ATOM 666 C CA . PHE A 1 85 ? 9.985 26.301 9.895 1.00 8.12 85 PHE A CA 1
ATOM 667 C C . PHE A 1 85 ? 9.540 25.674 11.201 1.00 8.17 85 PHE A C 1
ATOM 668 O O . PHE A 1 85 ? 9.157 24.504 11.268 1.00 7.92 85 PHE A O 1
ATOM 676 N N . VAL A 1 86 ? 9.618 26.482 12.254 1.00 8.45 86 VAL A N 1
ATOM 677 C CA . VAL A 1 86 ? 9.380 26.005 13.608 1.00 8.94 86 VAL A CA 1
ATOM 678 C C . VAL A 1 86 ? 7.896 25.775 13.845 1.00 8.45 86 VAL A C 1
ATOM 679 O O . VAL A 1 86 ? 7.044 26.240 13.073 1.00 9.06 86 VAL A O 1
ATOM 683 N N . SER A 1 87 ? 7.588 25.045 14.909 1.00 8.57 87 SER A N 1
ATOM 684 C CA . SER A 1 87 ? 6.204 24.799 15.276 0.75 8.48 87 SER A CA 1
ATOM 685 C C . SER A 1 87 ? 5.392 26.085 15.305 1.00 9.01 87 SER A C 1
ATOM 686 O O . SER A 1 87 ? 5.857 27.123 15.787 1.00 9.63 87 SER A O 1
ATOM 689 N N . THR A 1 88 ? 4.176 25.996 14.772 1.00 9.08 88 THR A N 1
ATOM 690 C CA . THR A 1 88 ? 3.202 27.067 14.894 1.00 9.52 88 THR A CA 1
ATOM 691 C C . THR A 1 88 ? 2.144 26.692 15.929 1.00 10.36 88 THR A C 1
ATOM 692 O O . THR A 1 88 ? 1.213 27.453 16.164 1.00 11.00 88 THR A O 1
ATOM 696 N N . GLY A 1 89 ? 2.298 25.514 16.527 1.00 11.29 89 GLY A N 1
ATOM 697 C CA . GLY A 1 89 ? 1.422 25.063 17.611 1.00 12.46 89 GLY A CA 1
ATOM 698 C C . GLY A 1 89 ? 0.248 24.207 17.190 1.00 14.07 89 GLY A C 1
ATOM 699 O O . GLY A 1 89 ? 0.001 23.153 17.765 1.00 16.64 89 GLY A O 1
ATOM 700 N N . ALA A 1 90 ? -0.508 24.695 16.223 1.00 14.13 90 ALA A N 1
ATOM 701 C CA . ALA A 1 90 ? -1.670 23.985 15.704 1.00 13.19 90 ALA A CA 1
ATOM 702 C C . ALA A 1 90 ? -1.596 23.998 14.192 1.00 12.33 90 ALA A C 1
ATOM 703 O O . ALA A 1 90 ? -0.999 24.907 13.608 1.00 11.65 90 ALA A O 1
ATOM 705 N N . TRP A 1 91 ? -2.224 23.007 13.561 1.00 11.50 91 TRP A N 1
ATOM 706 C CA . TRP A 1 91 ? -2.252 22.930 12.095 1.00 11.08 91 TRP A CA 1
ATOM 707 C C . TRP A 1 91 ? -3.086 24.045 11.479 1.00 11.07 91 TRP A C 1
ATOM 708 O O . TRP A 1 91 ? -2.998 24.302 10.283 1.00 10.79 91 TRP A O 1
ATOM 719 N N . THR A 1 92 ? -3.882 24.710 12.310 1.00 10.48 92 THR A N 1
ATOM 720 C CA . THR A 1 92 ? -4.732 25.816 11.873 1.00 10.73 92 THR A CA 1
ATOM 721 C C . THR A 1 92 ? -4.154 27.185 12.263 1.00 10.56 92 THR A C 1
ATOM 722 O O . THR A 1 92 ? -4.801 28.220 12.076 1.00 10.86 92 THR A O 1
ATOM 726 N N . THR A 1 93 ? -2.932 27.180 12.803 1.00 10.47 93 THR A N 1
ATOM 727 C CA . THR A 1 93 ? -2.219 28.409 13.098 1.00 10.17 93 THR A CA 1
ATOM 728 C C . THR A 1 93 ? -1.112 28.608 12.075 1.00 9.99 93 THR A C 1
ATOM 729 O O . THR A 1 93 ? -0.216 27.774 11.944 1.00 10.27 93 THR A O 1
ATOM 733 N N . TRP A 1 94 ? -1.214 29.706 11.337 1.00 9.71 94 TRP A N 1
ATOM 734 C CA . TRP A 1 94 ? -0.342 29.975 10.210 1.00 10.13 94 TRP A CA 1
ATOM 735 C C . TRP A 1 94 ? 0.549 31.160 10.531 1.00 10.48 94 TRP A C 1
ATOM 736 O O . TRP A 1 94 ? 0.060 32.246 10.868 1.00 11.76 94 TRP A O 1
ATOM 747 N N . ASN A 1 95 ? 1.853 30.941 10.432 1.00 9.85 95 ASN A N 1
ATOM 748 C CA . ASN A 1 95 ? 2.835 31.982 10.703 1.00 10.33 95 ASN A CA 1
ATOM 749 C C . ASN A 1 95 ? 3.652 32.249 9.449 1.00 10.03 95 ASN A C 1
ATOM 750 O O . ASN A 1 95 ? 3.400 31.651 8.398 1.00 9.69 95 ASN A O 1
ATOM 755 N N . GLU A 1 96 ? 4.611 33.159 9.551 1.00 9.99 96 GLU A N 1
ATOM 756 C CA . GLU A 1 96 ? 5.479 33.506 8.437 1.00 10.64 96 GLU A CA 1
ATOM 757 C C . GLU A 1 96 ? 6.918 33.102 8.734 1.00 9.92 96 GLU A C 1
ATOM 758 O O . GLU A 1 96 ? 7.364 33.183 9.878 1.00 9.98 96 GLU A O 1
ATOM 764 N N . ALA A 1 97 ? 7.631 32.673 7.700 1.00 9.23 97 ALA A N 1
ATOM 765 C CA . ALA A 1 97 ? 9.079 32.493 7.755 1.00 9.20 97 ALA A CA 1
ATOM 766 C C . ALA A 1 97 ? 9.632 33.054 6.465 1.00 9.57 97 ALA A C 1
ATOM 767 O O . ALA A 1 97 ? 9.149 32.720 5.379 1.00 9.02 97 ALA A O 1
ATOM 769 N N . GLY A 1 98 ? 10.633 33.918 6.581 1.00 9.37 98 GLY A N 1
ATOM 770 C CA . GLY A 1 98 ? 11.122 34.644 5.428 1.00 9.78 98 GLY A CA 1
ATOM 771 C C . GLY A 1 98 ? 12.627 34.736 5.346 1.00 9.76 98 GLY A C 1
ATOM 772 O O . GLY A 1 98 ? 13.338 34.566 6.349 1.00 10.14 98 GLY A O 1
ATOM 773 N N . ILE A 1 99 ? 13.102 34.982 4.131 1.00 10.01 99 ILE A N 1
ATOM 774 C CA . ILE A 1 99 ? 14.495 35.324 3.876 1.00 11.24 99 ILE A CA 1
ATOM 775 C C . ILE A 1 99 ? 14.530 36.475 2.890 1.00 11.50 99 ILE A C 1
ATOM 776 O O . ILE A 1 99 ? 13.539 36.763 2.213 1.00 11.62 99 ILE A O 1
ATOM 781 N N . VAL A 1 100 ? 15.675 37.138 2.822 1.00 11.66 100 VAL A N 1
ATOM 782 C CA . VAL A 1 100 ? 15.937 38.103 1.777 1.00 12.24 100 VAL A CA 1
ATOM 783 C C . VAL A 1 100 ? 16.918 37.447 0.807 1.00 11.94 100 VAL A C 1
ATOM 784 O O . VAL A 1 100 ? 17.895 36.834 1.226 1.00 12.53 100 VAL A O 1
ATOM 788 N N . ALA A 1 101 ? 16.637 37.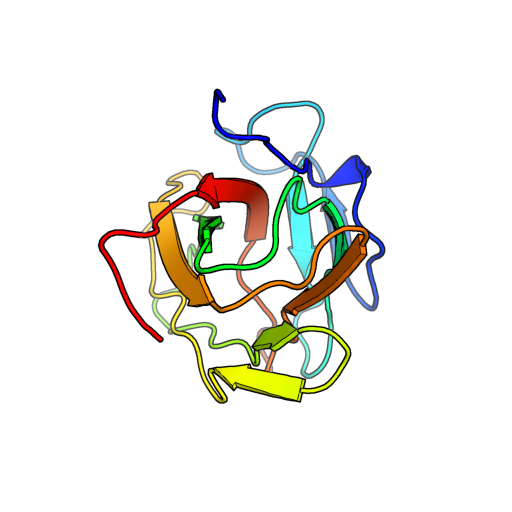563 -0.487 1.00 11.92 101 ALA A N 1
ATOM 789 C CA . ALA A 1 101 ? 17.483 36.966 -1.510 1.00 12.37 101 ALA A CA 1
ATOM 790 C C . ALA A 1 101 ? 17.614 37.886 -2.699 1.00 12.71 101 ALA A C 1
ATOM 791 O O . ALA A 1 101 ? 16.699 38.652 -3.004 1.00 12.43 101 ALA A O 1
ATOM 793 N N . ASN A 1 102 ? 18.760 37.798 -3.368 1.00 13.60 102 ASN A N 1
ATOM 794 C CA A ASN A 1 102 ? 18.965 38.532 -4.603 0.50 14.16 102 ASN A CA 1
ATOM 795 C CA B ASN A 1 102 ? 18.987 38.528 -4.606 0.50 14.29 102 ASN A CA 1
ATOM 796 C C . ASN A 1 102 ? 18.315 37.790 -5.760 1.00 14.19 102 ASN A C 1
ATOM 797 O O . ASN A 1 102 ? 18.542 36.590 -5.943 1.00 15.06 102 ASN A O 1
ATOM 806 N N . LEU A 1 103 ? 17.487 38.506 -6.512 1.00 14.24 103 LEU A N 1
ATOM 807 C CA . LEU A 1 103 ? 16.813 37.957 -7.688 1.00 14.30 103 LEU A CA 1
ATOM 808 C C . LEU A 1 103 ? 17.274 38.700 -8.934 1.00 14.94 103 LEU A C 1
ATOM 809 O O . LEU A 1 103 ? 17.671 39.867 -8.855 1.00 15.00 103 LEU A O 1
ATOM 814 N N . ASN A 1 104 ? 17.218 38.021 -10.078 1.00 14.73 104 ASN A N 1
ATOM 815 C CA . ASN A 1 104 ? 17.548 38.625 -11.372 1.00 15.49 104 ASN A CA 1
ATOM 816 C C . ASN A 1 104 ? 16.295 39.153 -12.047 1.00 15.44 104 ASN A C 1
ATOM 817 O O . ASN A 1 104 ? 15.219 38.585 -11.887 1.00 15.05 104 ASN A O 1
ATOM 822 N N . GLN A 1 105 ? 16.425 40.226 -12.827 1.00 15.51 105 GLN A N 1
ATOM 823 C CA . GLN A 1 105 ? 15.292 40.714 -13.608 1.00 16.04 105 GLN A CA 1
ATOM 824 C C . GLN A 1 105 ? 14.724 39.574 -14.448 1.00 15.08 105 GLN A C 1
ATOM 825 O O . GLN A 1 105 ? 15.472 38.844 -15.107 1.00 15.60 105 GLN A O 1
ATOM 831 N N . GLY A 1 106 ? 13.404 39.431 -14.411 1.00 14.31 106 GLY A N 1
ATOM 832 C CA . GLY A 1 106 ? 12.735 38.351 -15.113 1.00 13.45 106 GLY A CA 1
ATOM 833 C C . GLY A 1 106 ? 12.414 37.218 -14.163 1.00 13.11 106 GLY A C 1
ATOM 834 O O . GLY A 1 106 ? 12.133 37.440 -12.986 1.00 12.66 106 GLY A O 1
ATOM 835 N N . ASN A 1 107 ? 12.453 35.997 -14.681 1.00 12.21 107 ASN A N 1
ATOM 836 C CA . ASN A 1 107 ? 12.076 34.841 -13.892 1.00 11.73 107 ASN A CA 1
ATOM 837 C C . ASN A 1 107 ? 13.193 34.337 -13.004 1.00 11.48 107 ASN A C 1
ATOM 838 O O . ASN A 1 107 ? 14.371 34.367 -13.367 1.00 12.32 107 ASN A O 1
ATOM 843 N N . ASN A 1 108 ? 12.781 33.871 -11.829 1.00 10.66 108 ASN A N 1
ATOM 844 C CA . ASN A 1 108 ? 13.654 33.237 -10.864 1.00 10.26 108 ASN A CA 1
ATOM 845 C C . ASN A 1 108 ? 12.969 31.976 -10.376 1.00 9.79 108 ASN A C 1
ATOM 846 O O . ASN A 1 108 ? 11.804 32.004 -9.998 1.00 9.96 108 ASN A O 1
ATOM 851 N N . VAL A 1 109 ? 13.694 30.872 -10.416 1.00 9.47 109 VAL A N 1
ATOM 852 C CA . VAL A 1 109 ? 13.135 29.587 -10.018 1.00 9.08 109 VAL A CA 1
ATOM 853 C C . VAL A 1 109 ? 13.406 29.391 -8.525 1.00 8.53 109 VAL A C 1
ATOM 854 O O . VAL A 1 109 ? 14.552 29.211 -8.127 1.00 8.73 109 VAL A O 1
ATOM 858 N N . ILE A 1 110 ? 12.357 29.463 -7.710 1.00 8.18 110 ILE A N 1
ATOM 859 C CA . ILE A 1 110 ? 12.520 29.408 -6.261 1.00 9.32 110 ILE A CA 1
ATOM 860 C C . ILE A 1 110 ? 11.948 28.103 -5.713 1.00 8.07 110 ILE A C 1
ATOM 861 O O . ILE A 1 110 ? 10.767 27.828 -5.890 1.00 8.44 110 ILE A O 1
ATOM 866 N N . ARG A 1 111 ? 12.808 27.295 -5.094 1.00 7.49 111 ARG A N 1
ATOM 867 C CA . ARG A 1 111 ? 12.415 25.986 -4.589 1.00 7.24 111 ARG A CA 1
ATOM 868 C C . ARG A 1 111 ? 12.700 25.847 -3.097 1.00 7.21 111 ARG A C 1
ATOM 869 O O . ARG A 1 111 ? 13.757 26.268 -2.605 1.00 7.37 111 ARG A O 1
ATOM 877 N N . ALA A 1 112 ? 11.746 25.237 -2.396 1.00 6.83 112 ALA A N 1
ATOM 878 C CA . ALA A 1 112 ? 11.888 24.891 -0.979 1.00 6.65 112 ALA A CA 1
ATOM 879 C C . ALA A 1 112 ? 11.772 23.378 -0.847 1.00 6.43 112 ALA A C 1
ATOM 880 O O . ALA A 1 112 ? 10.707 22.816 -1.096 1.00 6.45 112 ALA A O 1
ATOM 882 N N . THR A 1 113 ? 12.875 22.738 -0.456 1.00 6.92 113 THR A N 1
ATOM 883 C CA . THR A 1 113 ? 12.975 21.284 -0.417 1.00 7.41 113 THR A CA 1
ATOM 884 C C . THR A 1 113 ? 13.052 20.800 1.023 1.00 7.39 113 THR A C 1
ATOM 885 O O . THR A 1 113 ? 13.871 21.292 1.806 1.00 8.13 113 THR A O 1
ATOM 889 N N . ALA A 1 114 ? 12.218 19.824 1.363 1.00 7.62 114 ALA A N 1
ATOM 890 C CA . ALA A 1 114 ? 12.204 19.266 2.718 1.00 7.37 114 ALA A CA 1
ATOM 891 C C . ALA A 1 114 ? 13.480 18.490 2.999 1.00 7.68 114 ALA A C 1
ATOM 892 O O . ALA A 1 114 ? 13.888 17.639 2.201 1.00 7.96 114 ALA A O 1
ATOM 894 N N . ILE A 1 115 ? 14.105 18.797 4.139 1.00 7.94 115 ILE A N 1
ATOM 895 C CA . ILE A 1 115 ? 15.351 18.157 4.543 1.00 8.65 115 ILE A CA 1
ATOM 896 C C . ILE A 1 115 ? 15.132 16.888 5.370 1.00 8.28 115 ILE A C 1
ATOM 897 O O . ILE A 1 115 ? 15.813 15.881 5.149 1.00 9.13 115 ILE A O 1
ATOM 902 N N . ALA A 1 116 ? 14.213 16.946 6.329 1.00 8.12 116 ALA A N 1
ATOM 903 C CA . ALA A 1 116 ? 14.073 15.870 7.312 1.00 8.10 116 ALA A CA 1
ATOM 904 C C . ALA A 1 116 ? 12.911 14.944 6.984 1.00 8.30 116 ALA A C 1
ATOM 905 O O . ALA A 1 116 ? 12.110 15.232 6.094 1.00 8.20 116 ALA A O 1
ATOM 907 N N . SER A 1 117 ? 12.824 13.841 7.719 1.00 7.95 117 SER A N 1
ATOM 908 C CA . SER A 1 117 ? 11.974 12.720 7.329 1.00 8.03 117 SER A CA 1
ATOM 909 C C . SER A 1 117 ? 10.485 12.931 7.551 1.00 8.75 117 SER A C 1
ATOM 910 O O . SER A 1 117 ? 9.674 12.151 7.049 1.00 9.69 117 SER A O 1
ATOM 913 N N . ASP A 1 118 ? 10.114 13.967 8.297 1.00 8.75 118 ASP A N 1
ATOM 914 C CA . ASP A 1 118 ? 8.697 14.281 8.456 1.00 9.61 118 ASP A CA 1
ATOM 915 C C . ASP A 1 118 ? 8.228 15.267 7.384 1.00 9.21 118 ASP A C 1
ATOM 916 O O . ASP A 1 118 ? 7.075 15.689 7.399 1.00 10.11 118 ASP A O 1
ATOM 921 N N . GLY A 1 119 ? 9.108 15.602 6.443 1.00 8.95 119 GLY A N 1
ATOM 922 C CA . GLY A 1 119 ? 8.761 16.489 5.330 1.00 8.80 119 GLY A CA 1
ATOM 923 C C . GLY A 1 119 ? 8.765 17.961 5.683 1.00 8.98 119 GLY A C 1
ATOM 924 O O . GLY A 1 119 ? 9.307 18.369 6.719 1.00 10.12 119 GLY A O 1
ATOM 925 N N . GLY A 1 120 ? 8.175 18.765 4.801 1.00 7.93 120 GLY A N 1
ATOM 926 C CA . GLY A 1 120 ? 8.131 20.206 4.999 1.00 7.50 120 GLY A CA 1
ATOM 927 C C . GLY A 1 120 ? 6.884 20.621 5.752 1.00 7.12 120 GLY A C 1
ATOM 928 O O . GLY A 1 120 ? 5.974 19.805 5.943 1.00 7.32 120 GLY A O 1
ATOM 929 N N . PRO A 1 121 ? 6.819 21.897 6.162 1.00 6.87 121 PRO A N 1
ATOM 930 C CA . PRO A 1 121 ? 5.608 22.422 6.777 1.00 6.95 121 PRO A CA 1
ATOM 931 C C . PRO A 1 121 ? 4.503 22.479 5.725 1.00 6.81 121 PRO A C 1
ATOM 932 O O . PRO A 1 121 ? 4.776 22.387 4.520 1.00 7.27 121 PRO A O 1
ATOM 936 N N . ASN A 1 122 ? 3.265 22.641 6.169 1.00 6.54 122 ASN A N 1
ATOM 937 C CA . ASN A 1 122 ? 2.204 22.991 5.226 1.00 6.80 122 ASN A CA 1
ATOM 938 C C . ASN A 1 122 ? 2.419 24.427 4.784 1.00 6.81 122 ASN A C 1
ATOM 939 O O . ASN A 1 122 ? 2.716 25.295 5.611 1.00 7.24 122 ASN A O 1
ATOM 944 N N . VAL A 1 123 ? 2.301 24.684 3.483 1.00 6.47 123 VAL A N 1
ATOM 945 C CA . VAL A 1 123 ? 2.639 26.005 2.929 1.00 7.02 123 VAL A CA 1
ATOM 946 C C . VAL A 1 123 ? 1.458 26.591 2.157 1.00 6.83 123 VAL A C 1
ATOM 947 O O . VAL A 1 123 ? 0.958 25.994 1.182 1.00 6.99 123 VAL A O 1
ATOM 951 N N . ASP A 1 124 ? 1.008 27.754 2.610 1.00 7.42 124 ASP A N 1
ATOM 952 C CA . ASP A 1 124 ? -0.151 28.428 2.047 1.00 7.50 124 ASP A CA 1
ATOM 953 C C . ASP A 1 124 ? 0.194 29.172 0.757 1.00 7.89 124 ASP A C 1
ATOM 954 O O . ASP A 1 124 ? -0.537 29.086 -0.245 1.00 7.43 124 ASP A O 1
ATOM 959 N N . TYR A 1 125 ? 1.295 29.915 0.797 1.00 8.27 125 TYR A N 1
ATOM 960 C CA . TYR A 1 125 ? 1.759 30.718 -0.329 1.00 8.36 125 TYR A CA 1
ATOM 961 C C . TYR A 1 125 ? 3.168 31.218 -0.090 1.00 8.28 125 TYR A C 1
ATOM 962 O O . TYR A 1 125 ? 3.705 31.093 1.020 1.00 8.22 125 TYR A O 1
ATOM 971 N N . LEU A 1 126 ? 3.751 31.779 -1.144 1.00 8.52 126 LEU A N 1
ATOM 972 C CA . LEU A 1 126 ? 4.988 32.528 -1.070 1.00 9.21 126 LEU A CA 1
ATOM 973 C C . LEU A 1 126 ? 4.654 33.962 -1.446 1.00 9.56 126 LEU A C 1
ATOM 974 O O . LEU A 1 126 ? 4.062 34.208 -2.491 1.00 9.54 126 LEU A O 1
ATOM 979 N N . LYS A 1 127 ? 5.030 34.898 -0.585 1.00 9.47 127 LYS A N 1
ATOM 980 C CA . LYS A 1 127 ? 4.818 36.322 -0.807 1.00 10.26 127 LYS A CA 1
ATOM 981 C C . LYS A 1 127 ? 6.166 36.952 -1.117 1.00 9.90 127 LYS A C 1
ATOM 982 O O . LYS A 1 127 ? 7.138 36.734 -0.394 1.00 10.00 127 LYS A O 1
ATOM 988 N N . VAL A 1 128 ? 6.223 37.736 -2.192 1.00 9.74 128 VAL A N 1
ATOM 989 C CA . VAL A 1 128 ? 7.477 38.309 -2.672 1.00 10.09 128 VAL A CA 1
ATOM 990 C C . VAL A 1 128 ? 7.304 39.811 -2.815 1.00 10.64 128 VAL A C 1
ATOM 991 O O . VAL A 1 128 ? 6.344 40.285 -3.425 1.00 10.56 128 VAL A O 1
ATOM 995 N N . PHE A 1 129 ? 8.240 40.558 -2.241 1.00 11.70 129 PHE A N 1
ATOM 996 C CA . PHE A 1 129 ? 8.241 42.007 -2.410 1.00 12.60 129 PHE A CA 1
ATOM 997 C C . PHE A 1 129 ? 9.655 42.547 -2.379 1.00 12.87 129 PHE A C 1
ATOM 998 O O . PHE A 1 129 ? 10.573 41.910 -1.857 1.00 11.63 129 PHE A O 1
ATOM 1006 N N . SER A 1 130 ? 9.833 43.721 -2.973 1.00 13.75 130 SER A N 1
ATOM 1007 C CA . SER A 1 130 ? 11.130 44.358 -3.039 1.00 14.85 130 SER A CA 1
ATOM 1008 C C . SER A 1 130 ? 11.580 44.745 -1.635 1.00 14.49 130 SER A C 1
ATOM 1009 O O . SER A 1 130 ? 10.787 45.236 -0.841 1.00 14.74 130 SER A O 1
ATOM 1012 N N . ALA A 1 131 ? 12.846 44.481 -1.332 1.00 14.50 131 ALA A N 1
ATOM 1013 C CA . ALA A 1 131 ? 13.401 44.800 -0.022 1.00 14.66 131 ALA A CA 1
ATOM 1014 C C . ALA A 1 131 ? 14.820 45.310 -0.209 1.00 14.70 131 ALA A C 1
ATOM 1015 O O . ALA A 1 131 ? 15.782 44.774 0.360 1.00 14.32 131 ALA A O 1
ATOM 1017 N N . ASN A 1 132 ? 14.952 46.357 -1.021 1.00 15.66 132 ASN A N 1
ATOM 1018 C CA . ASN A 1 132 ? 16.279 46.865 -1.355 1.00 16.25 132 ASN A CA 1
ATOM 1019 C C . ASN A 1 132 ? 17.050 47.413 -0.160 1.00 15.82 132 ASN A C 1
ATOM 1020 O O . ASN A 1 132 ? 18.275 47.450 -0.198 1.00 16.20 132 ASN A O 1
ATOM 1025 N N . ALA A 1 133 ? 16.338 47.783 0.906 1.00 14.98 133 ALA A N 1
ATOM 1026 C CA . ALA A 1 133 ? 16.990 48.228 2.139 1.00 14.70 133 ALA A CA 1
ATOM 1027 C C . ALA A 1 133 ? 17.812 47.114 2.786 1.00 14.78 133 ALA A C 1
ATOM 1028 O O . ALA A 1 133 ? 18.769 47.377 3.510 1.00 13.75 133 ALA A O 1
ATOM 1030 N N . PHE A 1 134 ? 17.435 45.866 2.524 1.00 15.62 134 PHE A N 1
ATOM 1031 C CA . PHE A 1 134 ? 18.132 44.729 3.107 1.00 17.13 134 PHE A CA 1
ATOM 1032 C C . PHE A 1 134 ? 19.089 44.114 2.084 1.00 18.93 134 PHE A C 1
ATOM 1033 O O . PHE A 1 134 ? 18.895 44.265 0.875 1.00 20.52 134 PHE A O 1
ATOM 1041 N N . GLN A 1 135 ? 20.151 43.472 2.557 1.00 21.36 135 GLN A N 1
ATOM 1042 C CA . GLN A 1 135 ? 21.158 42.931 1.645 1.00 23.13 135 GLN A CA 1
ATOM 1043 C C . GLN A 1 135 ? 21.607 41.526 2.040 1.00 24.34 135 GLN A C 1
ATOM 1044 O O . GLN A 1 135 ? 22.168 41.331 3.126 1.00 24.84 135 GLN A O 1
ATOM 1046 N N . PRO A 1 136 ? 21.369 40.545 1.150 1.00 25.12 136 PRO A N 1
ATOM 1047 C CA . PRO A 1 136 ? 21.734 39.149 1.386 1.00 25.69 136 PRO A CA 1
ATOM 1048 C C . PRO A 1 136 ? 23.245 38.943 1.324 1.00 26.06 136 PRO A C 1
ATOM 1049 O O . PRO A 1 136 ? 23.965 39.796 0.796 1.00 26.58 136 PRO A O 1
#

Secondary structure (DSSP, 8-state):
---EEEEGGGSEEESEEEE--STT--TT-EEEE-SSTT-EEEEEEEESSSEEEEEEEEEE--SSS---EEEEETTEEEEEEE-----SSTT--EEEEEEEEE-SEEEEEEEEE-STT-PPEEEEEEEEE-TTS--

CATH classification: 2.60.120.260

Radius of gyration: 13.84 Å; Cα contacts (8 Å, |Δi|>4): 403; chains: 1; bounding box: 30×36×33 Å

Sequence (135 aa):
ASPVIIYQAEDAIIYNAILETVNAGYTGSCYVNYHNEVGGYIIEWNVNAPSSGSSYALIFRYANGTTANRPMRRITVNGNIVKPSMDFVSTGAWTTWNEAGIVANNLNQGNNVIRATAIASDGGPNVDYLKVFSANAFQP

Foldseek 3Di:
DDKDWAFQVQKDWFQWDWDDPAPQFDDDTWIGHHQAFWIKTKHWDADQAWAKKKKKWWFADQDQDWFWWFKDKQNHTPDGTFTDGHLNHRNRIDIGIDMDTDHHTIIIIMTGTHDRGTHTITGIIIMDHDRVDDD

B-factor: mean 14.94, std 16.37, range [2.98, 500.0]

Solvent-accessible surface area: 6260 Å² total; per-residue (Å²): 146,91,66,78,84,29,31,0,93,102,17,91,51,112,45,11,79,77,28,78,111,31,68,40,63,56,57,60,11,0,0,38,2,70,91,71,88,22,0,42,0,20,3,78,0,83,0,88,61,75,20,10,12,8,0,28,1,48,5,0,0,24,39,134,60,59,11,20,0,83,0,20,8,63,62,96,104,61,78,89,55,5,76,0,83,40,14,62,43,76,74,58,25,63,103,16,45,27,50,1,85,5,90,129,26,83,0,50,1,76,2,20,0,51,42,82,64,0,1,0,6,0,0,23,0,52,6,65,67,14,105,100,132,95,91

Nearest PDB structures (foldseek):
  2w1w-assembly1_A  TM=9.855E-01  e=1.569E-22  Acetivibrio thermocellus
  2vzr-assembly1_A  TM=9.830E-01  e=1.247E-13  Amycolatopsis orientalis
  4qaw-assembly1_A  TM=9.288E-01  e=3.397E-13  Paenibacillus barcinonensis
  4qaw-assembly7_G  TM=9.251E-01  e=7.204E-13  Paenibacillus barcinonensis
  4qaw-assembly5_E  TM=9.246E-01  e=8.372E-13  Paenibacillus barcinonensis

Organism: Acetivibrio thermocellus (strain ATCC 27405 / DSM 1237 / JCM 9322 / NBRC 103400 / NCIMB 10682 / NRRL B-4536 / VPI 7372) (NCBI:txid203119)

InterPro domains:
  IPR001087 GDSL lipase/esterase [PF00657] (619-812)
  IPR002105 Dockerin type I repeat [PF00404] (406-464)
  IPR002105 Dockerin type I repeat [PS00448] (444-463)
  IPR005084 Carbohydrate binding module family 6 [PS51175] (480-604)
  IPR008979 Galactose-binding-like domain superfamily [SSF49785] (34-177)
  IPR008979 Galactose-binding-like domain superfamily [SSF49785] (479-603)
  IPR013830 SGNH hydrolase-type esterase domain [PF13472] (188-367)
  IPR016134 Dockerin domain [PS51766] (402-472)
  IPR018247 EF-Hand 1, calcium-binding site [PS00018] (444-456)
  IPR036439 Dockerin domain superfamily [G3DSA:1.10.1330.10] (402-479)
  IPR036439 Dockerin domain superfamily [SSF63446] (403-474)
  IPR036514 SGNH hydrolase superfamily [G3DSA:3.40.50.1110] (181-384)
  IPR036514 SGNH hydrolase superfamily [G3DSA:3.40.50.1110] (618-831)
  IPR037459 Rhamnogalacturonan acetylesterase RhgT-like [PTHR43695] (593-830)
  IPR037459 Rhamnogalacturonan acetylesterase RhgT-like [cd01821] (182-378)
  IPR037459 Rhamnogalacturonan acetylesterase RhgT-like [cd01821] (617-817)
  IPR041342 Carbohydrate binding module family 35 [PF18099] (506-602)
  IPR049033 Beta-agarase/YXIM esterase-like, galactose-binding domain-like [PF21254] (35-172)